Protein AF-A0A3D1YMH8-F1 (afdb_monomer)

Foldseek 3Di:
DDPDPVLVDDDCVQQDADPVRQHHDDDDDDPQRDSVVCVQDVNDDDPDDPVPDQVQAQPQPDAADPPNGGDGGHHHPPDDDD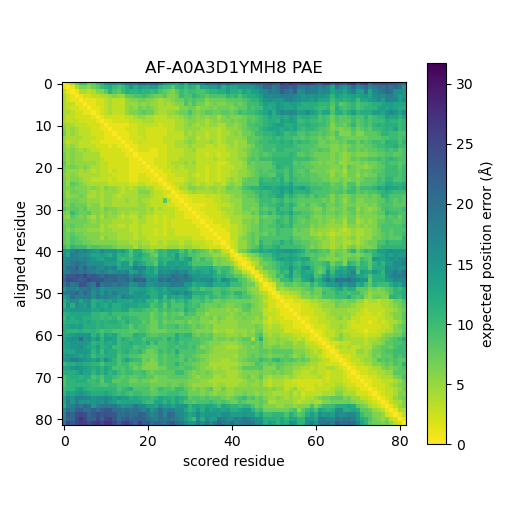

Mean predicted aligned error: 8.2 Å

Secondary structure (DSSP, 8-state):
--SSSGGG---HHHHSPPTTSPPP--SPP-TTT-GGGGGTSSS-----S-TT-GGGTTS--SPPBTTTBSPPPPPPTTSPP-

Sequence (82 aa):
SVADRSEAIFDKSVLLVKDDGSANTHEEQTNLTNPEELTKSDGWMRATAPNGNPDFENVIGWTNSLGYGEREPEKGQTMEEE

Radius of gyration: 16.59 Å; Cα contacts (8 Å, |Δi|>4): 50; chains: 1; bounding box: 41×21×43 Å

Solvent-accessible surface area (backbone atoms only — not comparable to full-atom values): 5807 Å² total; per-residue (Å²): 135,72,93,50,72,73,77,69,62,80,52,68,85,54,76,39,58,48,98,88,65,48,75,58,82,89,71,87,78,44,94,91,57,47,68,70,53,54,76,60,39,96,70,67,81,86,84,81,68,57,83,88,41,75,87,49,43,61,38,70,89,70,82,65,45,92,94,65,44,77,69,84,44,50,79,42,93,88,55,86,86,131

Structure (mmCIF, N/CA/C/O backbone):
data_AF-A0A3D1YMH8-F1
#
_entry.id   AF-A0A3D1YMH8-F1
#
loop_
_atom_site.group_PDB
_atom_site.id
_atom_site.type_symbol
_atom_site.label_atom_id
_atom_site.label_alt_id
_atom_site.label_comp_id
_atom_site.label_asym_id
_atom_site.label_entity_id
_atom_site.label_seq_id
_atom_site.pdbx_PDB_ins_code
_atom_site.Cartn_x
_atom_site.Cartn_y
_atom_site.Cartn_z
_atom_site.occupancy
_atom_site.B_iso_or_equiv
_atom_site.auth_seq_id
_atom_site.auth_comp_id
_atom_site.auth_asym_id
_atom_site.auth_atom_id
_atom_site.pdbx_PDB_model_num
ATOM 1 N N . SER A 1 1 ? 3.752 5.433 19.720 1.00 61.66 1 SER A N 1
ATOM 2 C CA . SER A 1 1 ? 3.811 4.398 20.776 1.00 61.66 1 SER A CA 1
ATOM 3 C C . SER A 1 1 ? 2.529 4.463 21.578 1.00 61.66 1 SER A C 1
ATOM 5 O O . SER A 1 1 ? 2.098 5.571 21.853 1.00 61.66 1 SER A O 1
ATOM 7 N N . VAL A 1 2 ? 1.940 3.326 21.949 1.00 73.06 2 VAL A N 1
ATOM 8 C CA . VAL A 1 2 ? 0.792 3.289 22.875 1.00 73.06 2 VAL A CA 1
ATOM 9 C C . VAL A 1 2 ? 1.300 3.267 24.318 1.00 73.06 2 VAL A C 1
ATOM 11 O O . VAL A 1 2 ? 2.261 2.552 24.616 1.00 73.06 2 VAL A O 1
ATOM 14 N N . ALA A 1 3 ? 0.719 4.086 25.190 1.00 84.56 3 ALA A N 1
ATOM 15 C CA . ALA A 1 3 ? 1.106 4.204 26.596 1.00 84.56 3 ALA A CA 1
ATOM 16 C C . ALA A 1 3 ? 0.353 3.209 27.492 1.00 84.56 3 ALA A C 1
ATOM 18 O O . ALA A 1 3 ? 0.866 2.808 28.540 1.00 84.56 3 ALA A O 1
ATOM 19 N N . ASP A 1 4 ? -0.835 2.770 27.069 1.00 88.12 4 ASP A N 1
ATOM 20 C CA . ASP A 1 4 ? -1.645 1.787 27.778 1.00 88.12 4 ASP A CA 1
ATOM 21 C C . ASP A 1 4 ? -2.419 0.844 26.836 1.00 88.12 4 ASP A C 1
ATOM 23 O O . ASP A 1 4 ? -2.400 0.963 25.611 1.00 88.12 4 ASP A O 1
ATOM 27 N N . ARG A 1 5 ? -3.086 -0.160 27.420 1.00 88.00 5 ARG A N 1
ATOM 28 C CA . ARG A 1 5 ? -3.842 -1.166 26.660 1.00 88.00 5 ARG A CA 1
ATOM 29 C C . ARG A 1 5 ? -5.071 -0.576 25.968 1.00 88.00 5 ARG A C 1
ATOM 31 O O . ARG A 1 5 ? -5.462 -1.098 24.930 1.00 88.00 5 ARG A O 1
ATOM 38 N N . SER A 1 6 ? -5.707 0.438 26.549 1.00 87.06 6 SER A N 1
ATOM 39 C CA . SER A 1 6 ? -6.912 1.054 25.980 1.00 87.06 6 SER A CA 1
ATOM 40 C C . SER A 1 6 ? -6.619 1.724 24.646 1.00 87.06 6 SER A C 1
ATOM 42 O O . SER A 1 6 ? -7.424 1.597 23.730 1.00 87.06 6 SER A O 1
ATOM 44 N N . GLU A 1 7 ? -5.454 2.352 24.515 1.00 83.81 7 GLU A N 1
ATOM 45 C CA . GLU A 1 7 ? -4.985 2.973 23.270 1.00 83.81 7 GLU A CA 1
ATOM 46 C C . GLU A 1 7 ? -4.674 1.957 22.158 1.00 83.81 7 GLU A C 1
ATOM 48 O O . GLU A 1 7 ? -4.591 2.323 20.991 1.00 83.81 7 GLU A O 1
ATOM 53 N N . ALA A 1 8 ? -4.519 0.674 22.497 1.00 84.62 8 ALA A N 1
ATOM 54 C CA . ALA A 1 8 ? -4.208 -0.399 21.549 1.00 84.62 8 ALA A CA 1
ATOM 55 C C . ALA A 1 8 ? -5.428 -1.249 21.152 1.00 84.62 8 ALA A C 1
ATOM 57 O O . ALA A 1 8 ? -5.283 -2.255 20.450 1.00 84.62 8 ALA A O 1
ATOM 58 N N . ILE A 1 9 ? -6.625 -0.909 21.638 1.00 88.69 9 ILE A N 1
ATOM 59 C CA . ILE A 1 9 ? -7.858 -1.616 21.288 1.00 88.69 9 ILE A CA 1
ATOM 60 C C . ILE A 1 9 ? -8.552 -0.853 20.166 1.00 88.69 9 ILE A C 1
ATOM 62 O O . ILE A 1 9 ? -9.132 0.207 20.381 1.00 88.69 9 ILE A O 1
ATOM 66 N N . PHE A 1 10 ? -8.538 -1.443 18.974 1.00 88.56 10 PHE A N 1
ATOM 67 C CA . PHE A 1 10 ? -9.262 -0.927 17.820 1.00 88.56 10 PHE A CA 1
ATOM 68 C C . PHE A 1 10 ? -10.636 -1.575 17.701 1.00 88.56 10 PHE A C 1
ATOM 70 O O . PHE A 1 10 ? -10.793 -2.785 17.891 1.00 88.56 10 PHE A O 1
ATOM 77 N N . ASP A 1 11 ? -11.633 -0.766 17.362 1.00 91.25 11 ASP A N 1
ATOM 78 C CA . ASP A 1 11 ? -12.982 -1.227 17.065 1.00 91.25 11 ASP A CA 1
ATOM 79 C C . ASP A 1 11 ? -13.303 -1.095 15.568 1.00 91.25 11 ASP A C 1
ATOM 81 O O . ASP A 1 11 ? -12.458 -0.749 14.740 1.00 91.25 11 ASP A O 1
ATOM 85 N N . LYS A 1 12 ? -14.552 -1.395 15.201 1.00 90.44 12 LYS A N 1
ATOM 86 C CA . LYS A 1 12 ? -15.010 -1.343 13.808 1.00 90.44 12 LYS A CA 1
ATOM 87 C C . LYS A 1 12 ? -14.860 0.036 13.168 1.00 90.44 12 LYS A C 1
ATOM 89 O O . LYS A 1 12 ? -14.697 0.092 11.956 1.00 90.44 12 LYS A O 1
ATOM 94 N N . SER A 1 13 ? -14.927 1.116 13.948 1.00 89.31 13 SER A N 1
ATOM 95 C CA . SER A 1 13 ? -14.776 2.474 13.420 1.00 89.31 13 SER A CA 1
ATOM 96 C C . SER A 1 13 ? -13.357 2.743 12.920 1.00 89.31 13 SER A C 1
ATOM 98 O O . SER A 1 13 ? -13.184 3.564 12.029 1.00 89.31 13 SER A O 1
ATOM 100 N N . VAL A 1 14 ? -12.364 2.015 13.444 1.00 88.94 14 VAL A N 1
ATOM 101 C CA . VAL A 1 14 ? -10.963 2.088 13.008 1.00 88.94 14 VAL A CA 1
ATOM 102 C C . VAL A 1 14 ? -10.636 0.993 11.992 1.00 88.94 14 VAL A C 1
ATOM 104 O O . VAL A 1 14 ? -9.933 1.246 11.022 1.00 88.94 1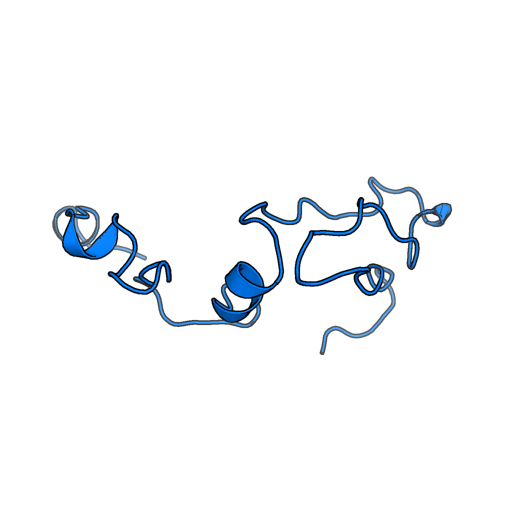4 VAL A O 1
ATOM 107 N N . LEU A 1 15 ? -11.134 -0.230 12.197 1.00 89.25 15 LEU A N 1
ATOM 108 C CA . LEU A 1 15 ? -10.714 -1.401 11.417 1.00 89.25 15 LEU A CA 1
ATOM 109 C C . LEU A 1 15 ? -11.422 -1.560 10.068 1.00 89.25 15 LEU A C 1
ATOM 111 O O . LEU A 1 15 ? -10.934 -2.299 9.216 1.00 89.25 15 LEU A O 1
ATOM 115 N N . LEU A 1 16 ? -12.593 -0.949 9.884 1.00 91.31 16 LEU A N 1
ATOM 116 C CA . LEU A 1 16 ? -13.350 -1.078 8.641 1.00 91.31 16 LEU A CA 1
ATOM 117 C C . LEU A 1 16 ? -13.073 0.093 7.704 1.00 91.31 16 LEU A C 1
ATOM 119 O O . LEU A 1 16 ? -12.754 1.195 8.142 1.00 91.31 16 LEU A O 1
ATOM 123 N N . VAL A 1 17 ? -13.224 -0.161 6.406 1.00 90.31 17 VAL A N 1
ATOM 124 C CA . VAL A 1 17 ? -13.234 0.888 5.384 1.00 90.31 17 VAL A CA 1
ATOM 125 C C . VAL A 1 17 ? -14.483 1.756 5.518 1.00 90.31 17 VAL A C 1
ATOM 127 O O . VAL A 1 17 ? -15.516 1.311 6.028 1.00 90.31 17 VAL A O 1
ATOM 130 N N . LYS A 1 18 ? -14.380 2.998 5.054 1.00 90.19 18 LYS A N 1
ATOM 131 C CA . LYS A 1 18 ? -15.507 3.925 4.942 1.00 90.19 18 LYS A CA 1
ATOM 132 C C . LYS A 1 18 ? -16.424 3.512 3.789 1.00 90.19 18 LYS A C 1
ATOM 134 O O . LYS A 1 18 ? -16.077 2.667 2.966 1.00 90.19 18 LYS A O 1
ATOM 139 N N . ASP A 1 19 ? -17.582 4.157 3.704 1.00 93.69 19 ASP A N 1
ATOM 140 C CA . ASP A 1 19 ? -18.586 3.878 2.669 1.00 93.69 19 ASP A CA 1
ATOM 141 C C . ASP A 1 19 ? -18.079 4.138 1.237 1.00 93.69 19 ASP A C 1
ATOM 143 O O . ASP A 1 19 ? -18.570 3.532 0.288 1.00 93.69 19 ASP A O 1
ATOM 147 N N . ASP A 1 20 ? -17.081 5.011 1.074 1.00 90.56 20 ASP A N 1
ATOM 148 C CA . ASP A 1 20 ? -16.412 5.282 -0.205 1.00 90.56 20 ASP A CA 1
ATOM 149 C C . ASP A 1 20 ? -15.307 4.265 -0.550 1.00 90.56 20 ASP A C 1
ATOM 151 O O . ASP A 1 20 ? -14.662 4.378 -1.592 1.00 90.56 20 ASP A O 1
ATOM 155 N N . GLY A 1 21 ? -15.088 3.26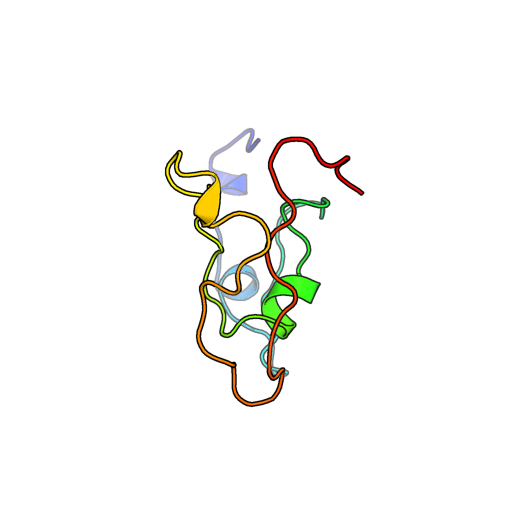7 0.312 1.00 86.06 21 GLY A N 1
ATOM 156 C CA . GLY A 1 21 ? -14.051 2.249 0.173 1.00 86.06 21 GLY A CA 1
ATOM 157 C C . GLY A 1 21 ? -12.675 2.667 0.693 1.00 86.06 21 GLY A C 1
ATOM 158 O O . GLY A 1 21 ? -11.762 1.842 0.681 1.00 86.06 21 GLY A O 1
ATOM 159 N N . SER A 1 22 ? -12.499 3.902 1.178 1.00 86.19 22 SER A N 1
ATOM 160 C CA . SER A 1 22 ? -11.219 4.350 1.733 1.00 86.19 22 SER A CA 1
ATOM 161 C C . SER A 1 22 ? -10.938 3.725 3.103 1.00 86.19 22 SER A C 1
ATOM 163 O O . SER A 1 22 ? -11.833 3.552 3.935 1.00 86.19 22 SER A O 1
ATOM 165 N N . ALA A 1 23 ? -9.674 3.386 3.356 1.00 86.94 23 ALA A N 1
ATOM 166 C CA . ALA A 1 23 ? -9.236 2.920 4.666 1.00 86.94 23 ALA A CA 1
ATOM 167 C C . ALA A 1 23 ? -9.263 4.060 5.701 1.00 86.94 23 ALA A C 1
ATOM 169 O O . ALA A 1 23 ? -9.080 5.237 5.375 1.00 86.94 23 ALA A O 1
ATOM 170 N N . ASN A 1 24 ? -9.480 3.706 6.967 1.00 89.44 24 ASN A N 1
ATOM 171 C CA . ASN A 1 24 ? -9.243 4.618 8.080 1.00 89.44 24 ASN A CA 1
ATOM 172 C C . ASN A 1 24 ? -7.750 4.664 8.431 1.00 89.44 24 ASN A C 1
ATOM 174 O O . ASN A 1 24 ? -7.019 3.700 8.219 1.00 89.44 24 ASN A O 1
ATOM 178 N N . THR A 1 25 ? -7.317 5.789 8.997 1.00 86.25 25 THR A N 1
ATOM 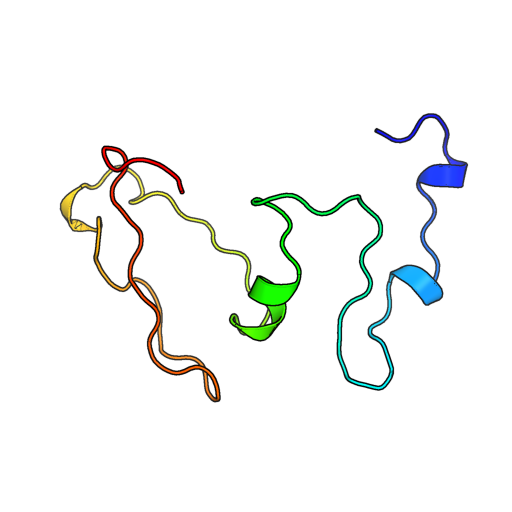179 C CA . THR A 1 25 ? -5.947 6.015 9.469 1.00 86.25 25 THR A CA 1
ATOM 180 C C . THR A 1 25 ? -5.979 6.295 10.963 1.00 86.25 25 THR A C 1
ATOM 182 O O . THR A 1 25 ? -6.799 7.102 11.406 1.00 86.25 25 THR A O 1
ATOM 185 N N . HIS A 1 26 ? -5.112 5.650 11.741 1.00 79.44 26 HIS A N 1
ATOM 186 C CA . HIS A 1 26 ? -5.079 5.834 13.194 1.00 79.44 26 HIS A CA 1
ATOM 187 C C . HIS A 1 26 ? -3.847 6.614 13.679 1.00 79.44 26 HIS A C 1
ATOM 189 O O . HIS A 1 26 ? -3.927 7.293 14.699 1.00 79.44 26 HIS A O 1
ATOM 195 N N . GLU A 1 27 ? -2.730 6.573 12.950 1.00 83.12 27 GLU A N 1
ATOM 196 C CA . GLU A 1 27 ? -1.541 7.378 13.247 1.00 83.12 27 GLU A CA 1
ATOM 197 C C . GLU A 1 27 ? -1.500 8.745 12.537 1.00 83.12 27 GLU A C 1
ATOM 199 O O . GLU A 1 27 ? -2.254 9.027 11.602 1.00 83.12 27 GLU A O 1
ATOM 204 N N . GLU A 1 28 ? -0.565 9.598 12.965 1.00 86.19 28 GLU A N 1
ATOM 205 C CA . GLU A 1 28 ? -0.127 10.742 12.165 1.00 86.19 28 GLU A CA 1
ATOM 206 C C . GLU A 1 28 ? 0.594 10.254 10.904 1.00 86.19 28 GLU A C 1
ATOM 208 O O . GLU A 1 28 ? 1.400 9.321 10.938 1.00 86.19 28 GLU A O 1
ATOM 213 N N . GLN A 1 29 ? 0.282 10.888 9.778 1.00 88.00 29 GLN A N 1
ATOM 214 C CA . GLN A 1 29 ? 0.768 10.453 8.476 1.00 88.00 29 GLN A CA 1
ATOM 215 C C . GLN A 1 29 ? 2.179 10.976 8.220 1.00 88.00 29 GLN A C 1
ATOM 217 O O . GLN A 1 29 ? 2.475 12.151 8.435 1.00 88.00 29 GLN A O 1
ATOM 222 N N . THR A 1 30 ? 3.039 10.087 7.738 1.00 86.81 30 THR A N 1
ATOM 223 C CA . THR A 1 30 ? 4.425 10.373 7.355 1.00 86.81 30 THR A CA 1
ATOM 224 C C . THR A 1 30 ? 4.647 9.959 5.905 1.00 86.81 30 THR A C 1
ATOM 226 O O . THR A 1 30 ? 3.792 9.305 5.306 1.00 86.81 30 THR A O 1
ATOM 229 N N . ASN A 1 31 ? 5.825 10.252 5.354 1.00 81.50 31 ASN A N 1
ATOM 230 C CA . ASN A 1 31 ? 6.205 9.765 4.025 1.00 81.50 31 ASN A CA 1
ATOM 231 C C . ASN A 1 31 ? 6.142 8.226 3.922 1.00 81.50 31 ASN A C 1
ATOM 233 O O . ASN A 1 31 ? 5.890 7.708 2.844 1.00 81.50 31 ASN A O 1
ATOM 237 N N . LEU A 1 32 ? 6.309 7.494 5.035 1.00 79.19 32 LEU A N 1
ATOM 238 C CA . LEU A 1 32 ? 6.254 6.025 5.070 1.00 79.19 32 LEU A CA 1
ATOM 239 C C . LEU A 1 32 ? 4.841 5.455 5.243 1.00 79.19 32 LEU A C 1
ATOM 241 O O . LEU A 1 32 ? 4.637 4.257 5.057 1.00 79.19 32 LEU A O 1
ATOM 245 N N . THR A 1 33 ? 3.880 6.282 5.651 1.00 81.50 33 THR A N 1
ATOM 246 C CA . THR A 1 33 ? 2.507 5.856 5.957 1.00 81.50 33 THR A CA 1
ATOM 247 C C . THR A 1 33 ? 1.466 6.566 5.094 1.00 81.50 33 THR A C 1
ATOM 249 O O . THR A 1 33 ? 0.285 6.468 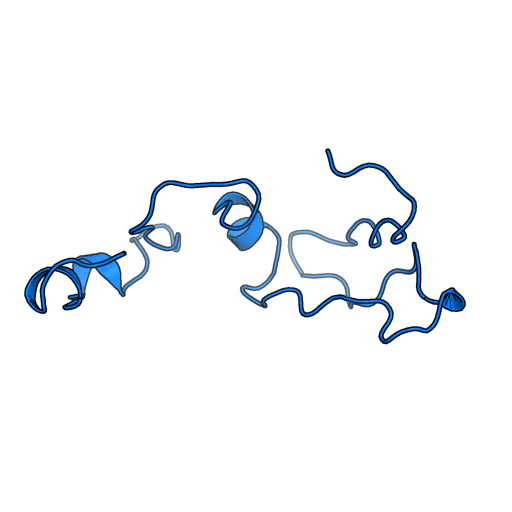5.383 1.00 81.50 33 THR A O 1
ATOM 252 N N . ASN A 1 34 ? 1.868 7.243 4.011 1.00 83.69 34 ASN A N 1
ATOM 253 C CA . ASN A 1 34 ? 0.978 8.063 3.185 1.00 83.69 34 ASN A CA 1
ATOM 254 C C . ASN A 1 34 ? -0.252 7.276 2.651 1.00 83.69 34 ASN A C 1
ATOM 256 O O . ASN A 1 34 ? -0.099 6.418 1.776 1.00 83.69 34 ASN A O 1
ATOM 260 N N . PRO A 1 35 ? -1.491 7.606 3.074 1.00 82.62 35 PRO A N 1
ATOM 261 C CA . PRO A 1 35 ? -2.701 6.878 2.683 1.00 82.62 35 PRO A CA 1
ATOM 262 C C . PRO A 1 35 ? -3.029 7.002 1.199 1.00 82.62 35 PRO A C 1
ATOM 264 O O . PRO A 1 35 ? -3.721 6.145 0.649 1.00 82.62 35 PRO A O 1
ATOM 267 N N . GLU A 1 36 ? -2.545 8.054 0.533 1.00 82.94 36 GLU A N 1
ATOM 268 C CA . GLU A 1 36 ? -2.725 8.199 -0.908 1.00 82.94 36 GLU A CA 1
ATOM 269 C C . GLU A 1 36 ? -2.088 7.033 -1.665 1.00 82.94 36 GLU A C 1
ATOM 271 O O . GLU A 1 36 ? -2.603 6.654 -2.713 1.00 82.94 36 GLU A O 1
ATOM 276 N N . GLU A 1 37 ? -1.029 6.404 -1.146 1.00 79.25 37 GLU A N 1
ATOM 277 C CA . GLU A 1 37 ? -0.413 5.238 -1.791 1.00 79.25 37 GLU A CA 1
ATOM 278 C C . GLU A 1 37 ? -1.355 4.031 -1.870 1.00 79.25 37 GLU A C 1
ATOM 280 O O . GLU A 1 37 ? -1.299 3.282 -2.847 1.00 79.25 37 GLU A O 1
ATOM 285 N N . LEU A 1 38 ? -2.291 3.895 -0.924 1.00 78.31 38 LEU A N 1
ATOM 286 C CA . LEU A 1 38 ? -3.307 2.834 -0.927 1.00 78.31 38 LEU A CA 1
ATOM 287 C C . LEU A 1 38 ? -4.326 2.991 -2.060 1.00 78.31 38 LEU A C 1
ATOM 289 O O . LEU A 1 38 ? -4.975 2.024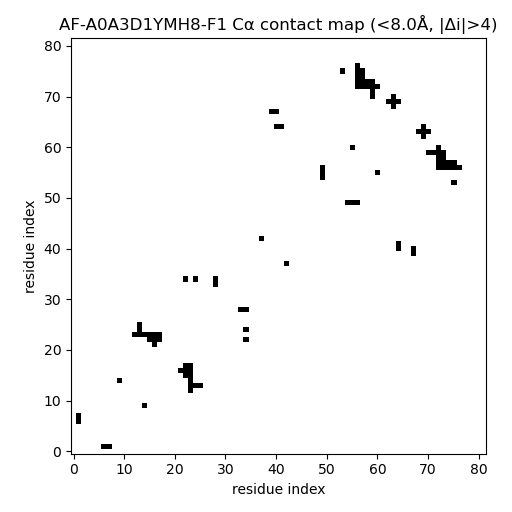 -2.441 1.00 78.31 38 LEU A O 1
ATOM 293 N N . THR A 1 39 ? -4.484 4.202 -2.599 1.00 78.19 39 THR A N 1
ATOM 294 C CA . THR A 1 39 ? -5.331 4.442 -3.783 1.00 78.19 39 THR A CA 1
ATOM 295 C C . THR A 1 39 ? -4.612 4.100 -5.079 1.00 78.19 39 THR A C 1
ATOM 297 O O . THR A 1 39 ? -5.224 3.995 -6.142 1.00 78.19 39 THR A O 1
ATOM 300 N N . LYS A 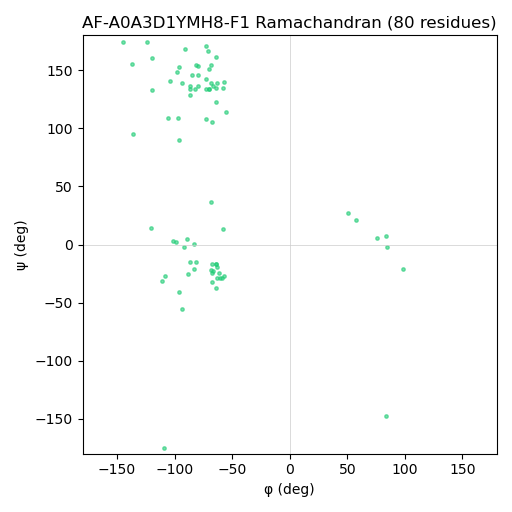1 40 ? -3.291 3.959 -4.992 1.00 75.75 40 LYS A N 1
ATOM 301 C CA . LYS A 1 40 ? -2.428 3.702 -6.122 1.00 75.75 40 LYS A CA 1
ATOM 302 C C . LYS A 1 40 ? -2.255 2.180 -6.228 1.00 75.75 40 LYS A C 1
ATOM 304 O O . LYS A 1 40 ? -2.497 1.630 -7.306 1.00 75.75 40 LYS A O 1
ATOM 309 N N . SER A 1 41 ? -1.799 1.496 -5.181 1.00 64.81 41 SER A N 1
ATOM 310 C CA . SER A 1 41 ? -1.615 0.038 -5.206 1.00 64.81 41 SER A CA 1
ATOM 311 C C . SER A 1 41 ? -2.933 -0.690 -4.952 1.00 64.81 41 SER A C 1
ATOM 313 O O . SER A 1 41 ? -3.816 -0.157 -4.294 1.00 64.81 41 SER A O 1
ATOM 315 N N . ASP A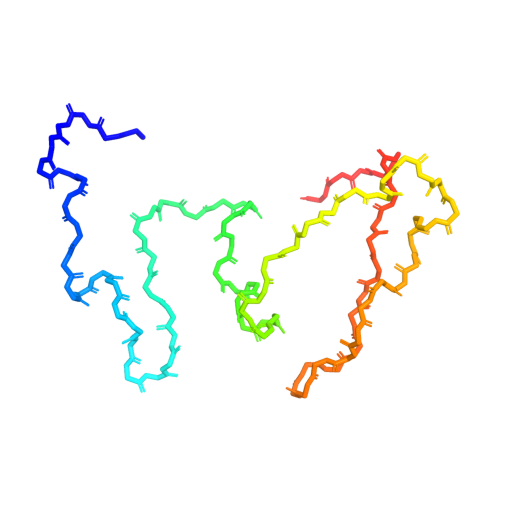 1 42 ? -3.074 -1.928 -5.435 1.00 67.75 42 ASP A N 1
ATOM 316 C CA . ASP A 1 42 ? -4.233 -2.790 -5.138 1.00 67.75 42 ASP A CA 1
ATOM 317 C C . ASP A 1 42 ? -4.259 -3.241 -3.650 1.00 67.75 42 ASP A C 1
ATOM 319 O O . ASP A 1 42 ? -4.567 -4.390 -3.338 1.00 67.75 42 ASP A O 1
ATOM 323 N N . GLY A 1 43 ? -3.846 -2.374 -2.718 1.00 61.81 43 GLY A N 1
ATOM 324 C CA . GLY A 1 43 ? -3.712 -2.639 -1.286 1.00 61.81 43 GLY A CA 1
ATOM 325 C C . GLY A 1 43 ? -2.492 -3.477 -0.891 1.00 61.81 43 GLY A C 1
ATOM 326 O O . GLY A 1 43 ? -2.357 -3.831 0.278 1.00 61.81 43 GLY A O 1
ATOM 327 N N . TRP A 1 44 ? -1.598 -3.811 -1.829 1.00 62.56 44 TRP A N 1
ATOM 328 C CA . TRP A 1 44 ? -0.394 -4.596 -1.540 1.00 62.56 44 TRP A CA 1
ATOM 329 C C . TRP A 1 44 ? 0.762 -3.709 -1.083 1.00 62.56 44 TRP A C 1
ATOM 331 O O . TRP A 1 44 ? 1.116 -2.732 -1.746 1.00 62.56 44 TRP A O 1
ATOM 341 N N . MET A 1 45 ? 1.360 -4.085 0.051 1.00 58.12 45 MET A N 1
ATOM 342 C CA . MET A 1 45 ? 2.531 -3.411 0.600 1.00 58.12 45 MET A CA 1
ATOM 343 C C . MET A 1 45 ? 3.777 -3.739 -0.229 1.00 58.12 45 MET A C 1
ATOM 345 O O . MET A 1 45 ? 4.063 -4.896 -0.545 1.00 58.12 45 MET A O 1
ATOM 349 N N . ARG A 1 46 ? 4.531 -2.691 -0.537 1.00 59.81 46 ARG A N 1
ATOM 350 C CA . ARG A 1 46 ? 5.814 -2.694 -1.233 1.00 59.81 46 ARG A CA 1
ATOM 351 C C . ARG A 1 46 ? 6.887 -3.372 -0.346 1.00 59.81 46 ARG A C 1
ATOM 353 O O . ARG A 1 46 ? 7.326 -2.792 0.638 1.00 59.81 46 ARG A O 1
ATOM 360 N N . ALA A 1 47 ? 7.301 -4.609 -0.649 1.00 53.28 47 ALA A N 1
ATOM 361 C CA . ALA A 1 47 ? 8.455 -5.257 0.003 1.00 53.28 47 ALA A CA 1
ATOM 362 C C . ALA A 1 47 ? 9.712 -5.072 -0.853 1.00 53.28 47 ALA A C 1
ATOM 364 O O . ALA A 1 47 ? 9.948 -5.854 -1.773 1.00 53.28 47 ALA A O 1
ATOM 365 N N . THR A 1 48 ? 10.460 -3.988 -0.635 1.00 56.81 48 THR A N 1
ATOM 366 C CA . THR A 1 48 ? 11.336 -3.493 -1.700 1.00 56.81 48 THR A CA 1
ATOM 367 C C . THR A 1 48 ? 12.718 -3.095 -1.242 1.00 56.81 48 THR A C 1
ATOM 369 O O . THR A 1 48 ? 13.019 -1.977 -0.836 1.00 56.81 48 THR A O 1
ATOM 372 N N . ALA A 1 49 ? 13.592 -4.071 -1.396 1.00 62.53 49 ALA A N 1
ATOM 373 C CA . ALA A 1 49 ? 14.942 -3.815 -1.831 1.00 62.53 49 ALA A CA 1
ATOM 374 C C . ALA A 1 49 ? 15.130 -4.580 -3.151 1.00 62.53 49 ALA A C 1
ATOM 376 O O . ALA A 1 49 ? 14.429 -5.576 -3.364 1.00 62.53 49 ALA A O 1
ATOM 377 N N . PRO A 1 50 ? 16.127 -4.234 -3.984 1.00 64.69 50 PRO A N 1
ATOM 378 C CA . PRO A 1 50 ? 16.581 -5.060 -5.113 1.00 64.69 50 PRO A CA 1
ATOM 379 C C . PRO A 1 50 ? 17.046 -6.485 -4.713 1.00 64.69 50 PRO A C 1
ATOM 381 O O . PRO A 1 50 ? 17.715 -7.174 -5.478 1.00 64.69 50 PRO A O 1
ATOM 384 N N . ASN A 1 51 ? 16.756 -6.931 -3.483 1.00 68.38 51 ASN A N 1
ATOM 385 C CA . ASN A 1 51 ? 17.256 -8.138 -2.832 1.00 68.38 51 ASN A CA 1
ATOM 386 C C . ASN A 1 51 ? 18.791 -8.248 -2.902 1.00 68.38 51 ASN A C 1
ATOM 388 O O . ASN A 1 51 ? 19.345 -9.343 -2.879 1.00 68.38 51 ASN A O 1
ATOM 392 N N . GLY A 1 52 ? 19.473 -7.097 -2.993 1.00 73.31 52 GLY A N 1
ATOM 393 C CA . GLY A 1 52 ? 20.925 -6.992 -3.137 1.00 73.31 52 GLY A CA 1
ATOM 394 C C . GLY A 1 52 ? 21.459 -7.122 -4.568 1.00 73.31 52 GLY A C 1
ATOM 395 O O . GLY A 1 52 ? 22.676 -7.171 -4.726 1.00 73.31 52 GLY A O 1
ATOM 396 N N . ASN A 1 53 ? 20.607 -7.177 -5.600 1.00 82.50 53 ASN A N 1
ATOM 397 C CA . ASN A 1 53 ? 21.046 -7.210 -6.996 1.00 82.50 53 ASN A CA 1
ATOM 398 C C . ASN A 1 53 ? 20.805 -5.856 -7.708 1.00 82.50 53 ASN A C 1
ATOM 400 O O . ASN A 1 53 ? 19.655 -5.543 -8.025 1.00 82.50 53 ASN A O 1
ATOM 404 N N . PRO A 1 54 ? 21.867 -5.086 -8.019 1.00 84.38 54 PRO A N 1
ATOM 405 C CA . PRO A 1 54 ? 21.747 -3.759 -8.623 1.00 84.38 54 PRO A CA 1
ATOM 406 C C . PRO A 1 54 ? 21.104 -3.766 -10.017 1.00 84.38 54 PRO A C 1
ATOM 408 O O . PRO A 1 54 ? 20.570 -2.744 -10.436 1.00 84.38 54 PRO A O 1
ATOM 411 N N . ASP A 1 55 ? 21.081 -4.905 -10.717 1.00 85.06 55 ASP A N 1
ATOM 412 C CA . ASP A 1 55 ? 20.446 -5.019 -12.037 1.00 85.06 55 ASP A CA 1
ATOM 413 C C . ASP A 1 55 ? 18.923 -4.796 -11.991 1.00 85.06 55 ASP A C 1
ATOM 415 O O . ASP A 1 55 ? 18.301 -4.569 -13.027 1.00 85.06 55 ASP A O 1
ATOM 419 N N . PHE A 1 56 ? 18.311 -4.874 -10.804 1.00 81.00 56 PHE A N 1
ATOM 420 C CA . PHE A 1 56 ? 16.881 -4.627 -10.602 1.00 81.00 56 PHE A CA 1
ATOM 421 C C . PHE A 1 56 ? 16.565 -3.215 -10.088 1.00 81.00 56 PHE A C 1
ATOM 423 O O . PHE A 1 56 ? 15.397 -2.900 -9.860 1.00 81.00 56 PHE A O 1
ATOM 430 N N . GLU A 1 57 ? 17.564 -2.348 -9.912 1.00 84.62 57 GLU A N 1
ATOM 431 C CA . GLU A 1 57 ? 17.317 -0.932 -9.634 1.00 84.62 57 GLU A CA 1
ATOM 432 C C . GLU A 1 57 ? 16.709 -0.241 -10.857 1.00 84.62 57 GLU A C 1
ATOM 434 O O . GLU A 1 57 ? 17.138 -0.464 -11.987 1.00 84.62 57 GLU A O 1
ATOM 439 N N . ASN A 1 58 ? 15.728 0.636 -10.644 1.00 84.62 58 ASN A N 1
ATOM 440 C CA . ASN A 1 58 ? 15.011 1.341 -11.711 1.00 84.62 58 ASN A CA 1
ATOM 441 C C . ASN A 1 58 ? 14.332 0.406 -12.733 1.00 84.62 58 ASN A C 1
ATOM 443 O O . ASN A 1 58 ? 13.993 0.832 -13.838 1.00 84.62 58 ASN A O 1
ATOM 447 N N . VAL A 1 59 ? 14.078 -0.853 -12.359 1.00 85.31 59 VAL A N 1
ATOM 448 C CA . VAL A 1 59 ? 13.306 -1.813 -13.155 1.00 85.31 59 VAL A CA 1
ATOM 449 C C . VAL A 1 59 ? 11.908 -1.975 -12.567 1.00 85.31 59 VAL A C 1
ATOM 451 O O . VAL A 1 59 ? 11.714 -2.029 -11.352 1.00 85.31 59 VAL A O 1
ATOM 454 N N . ILE A 1 60 ? 10.910 -2.074 -13.444 1.00 83.19 60 ILE A N 1
ATOM 455 C CA . ILE A 1 60 ? 9.522 -2.306 -13.049 1.00 83.19 60 ILE A CA 1
ATOM 456 C C . ILE A 1 60 ? 9.385 -3.758 -12.585 1.00 83.19 60 ILE A C 1
ATOM 458 O O . ILE A 1 60 ? 9.441 -4.695 -13.379 1.00 83.19 60 ILE A O 1
ATOM 462 N N . GLY A 1 61 ? 9.227 -3.939 -11.274 1.00 76.12 61 GLY A N 1
ATOM 463 C CA . GLY A 1 61 ? 9.135 -5.254 -10.631 1.00 76.12 61 GLY A CA 1
ATOM 464 C C . GLY A 1 61 ? 7.720 -5.830 -10.515 1.00 76.12 61 GLY A C 1
ATOM 465 O O . GLY A 1 61 ? 7.546 -6.866 -9.878 1.00 76.12 61 GLY A O 1
ATOM 466 N N . TRP A 1 62 ? 6.702 -5.171 -11.079 1.00 72.75 62 TRP A N 1
ATOM 467 C CA . TRP A 1 62 ? 5.295 -5.472 -10.800 1.00 72.75 62 TRP A CA 1
ATOM 468 C C . TRP A 1 62 ? 4.443 -5.476 -12.065 1.00 72.75 62 TRP A C 1
ATOM 470 O O . TRP A 1 62 ? 4.764 -4.835 -13.060 1.00 72.75 62 TRP A O 1
ATOM 480 N N . THR A 1 63 ? 3.326 -6.201 -12.012 1.00 77.94 63 THR A N 1
ATOM 481 C CA . THR A 1 63 ? 2.311 -6.153 -13.071 1.00 77.94 63 THR A CA 1
ATOM 482 C C . THR A 1 63 ? 1.439 -4.910 -12.904 1.00 77.94 63 THR A C 1
ATOM 484 O O . THR A 1 63 ? 1.147 -4.507 -11.781 1.00 77.94 63 THR A O 1
ATOM 487 N N . ASN A 1 64 ? 1.001 -4.329 -14.021 1.00 80.69 64 ASN A N 1
ATOM 488 C CA . ASN A 1 64 ? 0.121 -3.162 -14.036 1.00 80.69 64 ASN A CA 1
ATOM 489 C C . ASN A 1 64 ? -1.188 -3.431 -13.280 1.00 80.69 64 ASN A C 1
ATOM 491 O O . ASN A 1 64 ? -1.848 -4.448 -13.508 1.00 80.69 64 ASN A O 1
ATOM 495 N N . SER A 1 65 ? -1.593 -2.476 -12.445 1.00 77.12 65 SER A N 1
ATOM 496 C CA . SER A 1 65 ? -2.873 -2.516 -11.731 1.00 77.12 65 SER A CA 1
ATOM 497 C C . SER A 1 65 ? -3.978 -1.917 -12.594 1.00 77.12 65 SER A C 1
ATOM 499 O O . SER A 1 65 ? -3.808 -0.859 -13.212 1.00 77.12 65 SER A O 1
ATOM 501 N N . LEU A 1 66 ? -5.142 -2.563 -12.624 1.00 77.38 66 LEU A N 1
ATOM 502 C CA . LEU A 1 66 ? -6.306 -2.029 -13.325 1.00 77.38 66 LEU A CA 1
ATOM 503 C C . LEU A 1 66 ? -6.752 -0.719 -12.653 1.00 77.38 66 LEU A C 1
ATOM 505 O O . LEU A 1 66 ? -7.054 -0.702 -11.469 1.00 77.38 66 LEU A O 1
ATOM 509 N N . GLY A 1 67 ? -6.805 0.378 -13.412 1.00 79.00 67 GLY A N 1
ATOM 510 C CA . GLY A 1 67 ? -7.208 1.700 -12.910 1.00 79.00 67 GLY A CA 1
ATOM 511 C C . GLY A 1 67 ? -6.050 2.643 -12.569 1.00 79.00 67 GLY A C 1
ATOM 512 O O . GLY A 1 67 ? -6.248 3.852 -12.623 1.00 79.00 67 GLY A O 1
ATOM 513 N N . TYR A 1 68 ? -4.842 2.123 -12.322 1.00 76.69 68 TYR A N 1
ATOM 514 C CA . TYR A 1 68 ? -3.635 2.943 -12.131 1.00 76.69 68 TYR A CA 1
ATOM 515 C C . TYR A 1 68 ? -2.631 2.807 -13.286 1.00 76.69 68 TYR A C 1
ATOM 517 O O . TYR A 1 68 ? -1.962 3.771 -13.642 1.00 76.69 68 TYR A O 1
ATOM 525 N N . GLY A 1 69 ? -2.566 1.633 -13.920 1.00 83.19 69 GLY A N 1
ATOM 526 C CA . GLY A 1 69 ? -1.645 1.359 -15.018 1.00 83.19 69 GLY A CA 1
ATOM 527 C C . GLY A 1 69 ? -0.253 0.947 -14.542 1.00 83.19 69 GLY A C 1
ATOM 528 O O . GLY A 1 69 ? -0.106 0.253 -13.533 1.00 83.19 69 GLY A O 1
ATOM 529 N N . GLU A 1 70 ? 0.750 1.327 -15.326 1.00 80.19 70 GLU A N 1
ATOM 530 C CA . GLU A 1 70 ? 2.163 1.061 -15.060 1.00 80.19 70 GLU A CA 1
ATOM 531 C C . GLU A 1 70 ? 2.709 2.065 -14.043 1.00 80.19 70 GLU A C 1
ATOM 533 O O . GLU A 1 70 ? 2.396 3.256 -14.087 1.00 80.19 70 GLU A O 1
ATOM 538 N N . ARG A 1 71 ? 3.488 1.568 -13.085 1.00 77.44 71 ARG A N 1
ATOM 539 C CA . ARG A 1 71 ? 4.114 2.384 -12.046 1.00 77.44 71 ARG A CA 1
ATOM 540 C C . ARG A 1 71 ? 5.549 2.694 -12.408 1.00 77.44 71 ARG A C 1
ATOM 542 O O . ARG A 1 71 ? 6.235 1.846 -12.970 1.00 77.44 71 ARG A O 1
ATOM 549 N N . GLU A 1 72 ? 6.003 3.861 -11.962 1.00 82.50 72 GLU A N 1
ATOM 550 C CA . GLU A 1 72 ? 7.424 4.178 -11.975 1.00 82.50 72 GLU A CA 1
ATOM 551 C C . GLU A 1 72 ? 8.211 3.122 -11.188 1.00 82.50 72 GLU A C 1
ATOM 553 O O . GLU A 1 72 ? 7.746 2.648 -10.140 1.00 82.50 72 GLU A O 1
ATOM 558 N N . PRO A 1 73 ? 9.389 2.730 -11.692 1.00 81.62 73 PRO A N 1
ATOM 559 C CA . PRO A 1 73 ? 10.230 1.776 -11.009 1.00 81.62 73 PRO A CA 1
ATOM 560 C C . PRO A 1 73 ? 10.845 2.392 -9.755 1.00 81.62 73 PRO A C 1
ATOM 562 O O . PRO A 1 73 ? 10.870 3.607 -9.551 1.00 81.62 73 PRO A O 1
ATOM 565 N N . GLU A 1 74 ? 11.399 1.533 -8.911 1.00 76.56 74 GLU A N 1
ATOM 566 C CA . GLU A 1 74 ? 12.088 2.010 -7.723 1.00 76.56 74 GLU A CA 1
ATOM 567 C C . GLU A 1 74 ? 13.390 2.698 -8.057 1.00 76.56 74 GLU A C 1
ATOM 569 O O . GLU A 1 74 ? 14.226 2.146 -8.772 1.00 76.56 74 GLU A O 1
ATOM 574 N N . LYS A 1 75 ? 13.590 3.857 -7.439 1.00 78.81 75 LYS A N 1
ATOM 575 C CA . LYS A 1 75 ? 14.874 4.539 -7.452 1.00 78.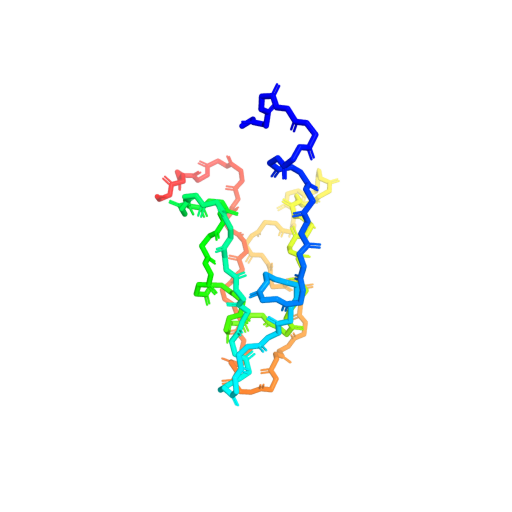81 75 LYS A CA 1
ATOM 576 C C . LYS A 1 75 ? 15.926 3.673 -6.745 1.00 78.81 75 LYS A C 1
ATOM 578 O O . LYS A 1 75 ? 15.647 3.049 -5.721 1.00 78.81 75 LYS A O 1
ATOM 583 N N . GLY A 1 76 ? 17.126 3.624 -7.318 1.00 78.81 76 GLY A N 1
ATOM 584 C CA . GLY A 1 76 ? 18.257 2.879 -6.756 1.00 78.81 76 GLY A CA 1
ATOM 585 C C . GLY A 1 76 ? 18.710 3.423 -5.397 1.00 78.81 76 GLY A C 1
ATOM 586 O O . GLY A 1 76 ? 18.440 4.575 -5.058 1.00 78.81 76 GLY A O 1
ATOM 587 N N . GLN A 1 77 ? 19.448 2.617 -4.626 1.00 74.12 77 GLN A N 1
ATOM 588 C CA . GLN A 1 77 ? 19.839 2.953 -3.243 1.00 74.12 77 GLN A CA 1
ATOM 589 C C . GLN A 1 77 ? 20.760 4.179 -3.123 1.00 74.12 77 GLN A C 1
ATOM 591 O O . GLN A 1 77 ? 20.940 4.718 -2.034 1.00 74.12 77 GLN A O 1
ATOM 596 N N . THR A 1 78 ? 21.382 4.603 -4.223 1.00 76.00 78 THR A N 1
ATOM 597 C CA . THR A 1 78 ? 22.269 5.775 -4.279 1.00 76.00 78 THR A CA 1
ATOM 598 C C . THR A 1 78 ? 21.550 7.067 -4.658 1.00 76.00 78 THR A C 1
ATOM 600 O O . THR A 1 78 ? 22.197 8.107 -4.769 1.00 76.00 78 THR A O 1
ATOM 603 N N . MET A 1 79 ? 20.250 7.008 -4.939 1.00 68.81 79 MET A N 1
ATOM 604 C CA . MET A 1 79 ? 19.454 8.188 -5.266 1.00 68.81 79 MET A CA 1
ATOM 605 C C . MET A 1 79 ? 18.971 8.869 -3.983 1.00 68.81 79 MET A C 1
ATOM 607 O O . MET A 1 79 ? 18.706 8.200 -2.989 1.00 68.81 79 MET A O 1
ATOM 611 N N . GLU A 1 80 ? 18.867 10.198 -3.998 1.00 65.12 80 GLU A N 1
ATOM 612 C CA . GLU A 1 80 ? 18.295 10.944 -2.872 1.00 65.12 80 GLU A CA 1
ATOM 613 C C . GLU A 1 80 ? 16.812 10.578 -2.688 1.00 65.12 80 GLU A C 1
ATOM 615 O O . GLU A 1 80 ? 16.056 10.503 -3.664 1.00 65.12 80 GLU A O 1
ATOM 620 N N . GLU A 1 81 ? 16.409 10.333 -1.436 1.00 60.53 81 GLU A N 1
ATOM 621 C CA . GLU A 1 81 ? 14.996 10.251 -1.056 1.00 60.53 81 GLU A CA 1
ATOM 622 C C . GLU A 1 81 ? 14.374 11.657 -1.138 1.00 60.53 81 GLU A C 1
ATOM 624 O O . GLU A 1 81 ? 14.981 12.628 -0.682 1.00 60.53 81 GLU A O 1
ATOM 629 N N . GLU A 1 82 ? 13.191 11.760 -1.758 1.00 57.56 82 GLU A N 1
ATOM 630 C CA . GLU A 1 82 ? 12.398 13.002 -1.858 1.00 57.56 82 GLU A CA 1
ATOM 631 C C . GLU A 1 82 ? 11.614 13.308 -0.573 1.00 57.56 82 GLU A C 1
ATOM 633 O O . GLU A 1 82 ? 11.080 12.361 0.056 1.00 57.56 82 GLU A O 1
#

pLDDT: mean 79.0, std 9.7, range [53.28, 93.69]